Protein AF-A0A849PRQ4-F1 (afdb_monomer_lite)

Radius of gyration: 17.8 Å; chains: 1; bounding box: 42×25×49 Å

Structure (mmCIF, N/CA/C/O backbone):
data_AF-A0A849PRQ4-F1
#
_entry.id   AF-A0A849PRQ4-F1
#
loop_
_atom_site.group_PDB
_atom_site.id
_atom_site.type_symbol
_atom_site.label_atom_id
_atom_site.label_alt_id
_atom_site.label_comp_id
_atom_site.label_asym_id
_atom_site.label_entity_id
_atom_site.label_seq_id
_atom_site.pdbx_PDB_ins_code
_atom_site.Cartn_x
_atom_site.Cartn_y
_atom_site.Cartn_z
_atom_site.occupancy
_atom_site.B_iso_or_equiv
_atom_site.auth_seq_id
_atom_site.auth_comp_id
_atom_site.auth_asym_id
_atom_site.auth_atom_id
_atom_site.pdbx_PDB_model_num
ATOM 1 N N . MET A 1 1 ? -17.152 7.513 13.542 1.00 61.78 1 MET A N 1
ATOM 2 C CA . MET A 1 1 ? -16.104 6.476 13.683 1.00 61.78 1 MET A CA 1
ATOM 3 C C . MET A 1 1 ? -15.817 5.736 12.371 1.00 61.78 1 MET A C 1
ATOM 5 O O . MET A 1 1 ? -14.650 5.605 12.016 1.00 61.78 1 MET A O 1
ATOM 9 N N . ALA A 1 2 ? -16.830 5.248 11.639 1.00 68.81 2 ALA A N 1
ATOM 10 C CA . ALA A 1 2 ? -16.634 4.504 10.383 1.00 68.81 2 ALA A CA 1
ATOM 11 C C . ALA A 1 2 ? -16.101 5.375 9.225 1.00 68.81 2 ALA A C 1
ATOM 13 O O . ALA A 1 2 ? -15.350 4.898 8.379 1.00 68.81 2 ALA A O 1
ATOM 14 N N . GLU A 1 3 ? -16.439 6.663 9.219 1.00 79.00 3 GLU A N 1
ATOM 15 C CA . GLU A 1 3 ? -15.986 7.652 8.242 1.00 79.00 3 GLU A CA 1
ATOM 16 C C . GLU A 1 3 ? -14.463 7.866 8.279 1.00 79.00 3 GLU A C 1
ATOM 18 O O . GLU A 1 3 ? -13.840 7.964 7.226 1.00 79.00 3 GLU A O 1
ATOM 23 N N . TYR A 1 4 ? -13.833 7.825 9.459 1.00 82.19 4 TYR A N 1
ATOM 24 C CA . TYR A 1 4 ? -12.372 7.921 9.584 1.00 82.19 4 TYR A CA 1
ATOM 25 C C . TYR A 1 4 ? -11.665 6.707 8.979 1.00 82.19 4 TYR A C 1
ATOM 27 O O . TYR A 1 4 ? -10.682 6.853 8.255 1.00 82.19 4 TYR A O 1
ATOM 35 N N . VAL A 1 5 ? -12.194 5.505 9.231 1.00 82.06 5 VAL A N 1
ATOM 36 C CA . VAL A 1 5 ? -11.677 4.266 8.635 1.00 82.06 5 VAL A CA 1
ATOM 37 C C . VAL A 1 5 ? -11.808 4.322 7.113 1.00 82.06 5 VAL A C 1
ATOM 39 O O . VAL A 1 5 ? -10.853 4.005 6.409 1.00 82.06 5 VAL A O 1
ATOM 42 N N . MET A 1 6 ? -12.947 4.798 6.600 1.00 84.81 6 MET A N 1
ATOM 43 C CA . MET A 1 6 ? -13.166 4.966 5.160 1.00 84.81 6 MET A CA 1
ATOM 44 C C . MET A 1 6 ? -12.169 5.934 4.519 1.00 84.81 6 MET A C 1
ATOM 46 O O . MET A 1 6 ? -11.627 5.615 3.463 1.00 84.81 6 MET A O 1
ATOM 50 N N . ILE A 1 7 ? -11.873 7.073 5.153 1.00 89.56 7 ILE A N 1
ATOM 51 C CA . ILE A 1 7 ? -10.876 8.024 4.635 1.00 89.56 7 ILE A CA 1
ATOM 52 C C . ILE A 1 7 ? -9.488 7.374 4.574 1.00 89.56 7 ILE A C 1
ATOM 54 O O . ILE A 1 7 ? -8.767 7.566 3.599 1.00 89.56 7 ILE A O 1
ATOM 58 N N . ILE A 1 8 ? -9.113 6.560 5.564 1.00 87.69 8 ILE A N 1
ATOM 59 C CA . ILE A 1 8 ? -7.815 5.868 5.563 1.00 87.69 8 ILE A CA 1
ATOM 60 C C . ILE A 1 8 ? -7.740 4.822 4.443 1.00 87.69 8 ILE A C 1
ATOM 62 O O . ILE A 1 8 ? -6.726 4.744 3.748 1.00 87.69 8 ILE A O 1
ATOM 66 N N . TYR A 1 9 ? -8.816 4.063 4.220 1.00 87.19 9 TYR A N 1
ATOM 67 C CA . TYR A 1 9 ? -8.908 3.154 3.075 1.00 87.19 9 TYR A CA 1
ATOM 68 C C . TYR A 1 9 ? -8.821 3.899 1.746 1.00 87.19 9 TYR A C 1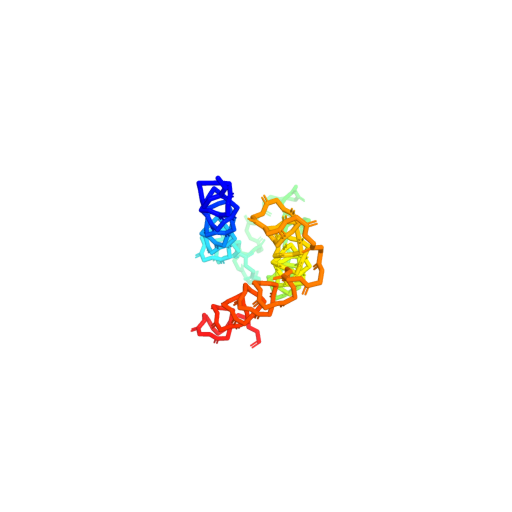
ATOM 70 O O . TYR A 1 9 ? -8.066 3.483 0.869 1.00 87.19 9 TYR A O 1
ATOM 78 N N . LEU A 1 10 ? -9.528 5.020 1.611 1.00 91.19 10 LEU A N 1
ATOM 79 C CA . LEU A 1 10 ? -9.475 5.846 0.411 1.00 91.19 10 LEU A CA 1
ATOM 80 C C . LEU A 1 10 ? -8.054 6.361 0.149 1.00 91.19 10 LEU A C 1
ATOM 82 O O . LEU A 1 10 ? -7.553 6.208 -0.960 1.00 91.19 10 LEU A O 1
ATOM 86 N N . SER A 1 11 ? -7.376 6.900 1.165 1.00 89.94 11 SER A N 1
ATOM 87 C CA . SER A 1 11 ? -5.989 7.370 1.052 1.00 89.94 11 SER A CA 1
ATOM 88 C C . SER A 1 11 ? -5.028 6.256 0.636 1.00 89.94 11 SER A C 1
ATOM 90 O O . SER A 1 11 ? -4.142 6.482 -0.186 1.00 89.94 11 SER A O 1
ATOM 92 N N . PHE A 1 12 ? -5.215 5.042 1.160 1.00 90.25 12 PHE A N 1
ATOM 93 C CA . PHE A 1 12 ? -4.427 3.880 0.754 1.00 90.25 12 PHE A CA 1
ATOM 94 C C . PHE A 1 12 ? -4.668 3.503 -0.714 1.00 90.25 12 PHE A C 1
ATOM 96 O O . PHE A 1 12 ? -3.708 3.286 -1.448 1.00 90.25 12 PHE A O 1
ATOM 103 N N . PHE A 1 13 ? -5.924 3.488 -1.170 1.00 91.00 13 PHE A N 1
ATOM 104 C CA . PHE A 1 13 ? -6.245 3.219 -2.575 1.00 91.00 13 PHE A CA 1
ATOM 105 C C . PHE A 1 13 ? -5.702 4.290 -3.520 1.00 91.00 13 PHE A C 1
ATOM 107 O O . PHE A 1 13 ? -5.152 3.952 -4.565 1.00 91.00 13 PHE A O 1
ATOM 114 N N . VAL A 1 14 ? -5.811 5.568 -3.152 1.00 93.62 14 VAL A N 1
ATOM 115 C CA . VAL A 1 14 ? -5.241 6.672 -3.935 1.00 93.62 14 VAL A CA 1
ATOM 116 C C . VAL A 1 14 ? -3.723 6.537 -4.021 1.00 93.62 14 VAL A C 1
ATOM 118 O O . VAL A 1 14 ? -3.158 6.708 -5.097 1.00 93.62 14 VAL A O 1
ATOM 121 N N . PHE A 1 15 ? -3.057 6.168 -2.926 1.00 91.25 15 PHE A N 1
ATOM 122 C CA . PHE A 1 15 ? -1.623 5.901 -2.955 1.00 91.25 15 PHE A CA 1
ATOM 123 C C . PHE A 1 15 ? -1.267 4.740 -3.892 1.00 91.25 15 PHE A C 1
ATOM 125 O O . PHE A 1 15 ? -0.402 4.899 -4.749 1.00 91.25 15 PHE A O 1
ATOM 132 N N . LEU A 1 16 ? -1.970 3.609 -3.783 1.00 89.19 16 LEU A N 1
ATOM 133 C CA . LEU A 1 16 ? -1.788 2.453 -4.667 1.00 89.19 16 LEU A CA 1
ATOM 134 C C . LEU A 1 16 ? -1.982 2.826 -6.142 1.00 89.19 16 LEU A C 1
ATOM 136 O O . LEU A 1 16 ? -1.207 2.405 -6.997 1.00 89.19 16 LEU A O 1
ATOM 140 N N . PHE A 1 17 ? -2.984 3.655 -6.431 1.00 89.25 17 PHE A N 1
ATOM 141 C CA . PHE A 1 17 ? -3.249 4.161 -7.772 1.00 89.25 17 PHE A CA 1
ATOM 142 C C . PHE A 1 17 ? -2.111 5.047 -8.296 1.00 89.25 17 PHE A C 1
ATOM 144 O O . PHE A 1 17 ? -1.679 4.878 -9.433 1.00 89.25 17 PHE A O 1
ATOM 151 N N . ILE A 1 18 ? -1.582 5.959 -7.476 1.00 91.19 18 ILE A N 1
ATOM 152 C CA . ILE A 1 18 ? -0.446 6.806 -7.870 1.00 91.19 18 ILE A CA 1
ATOM 153 C C . ILE A 1 18 ? 0.795 5.946 -8.129 1.00 91.19 18 ILE A C 1
ATOM 155 O O . ILE A 1 18 ? 1.451 6.125 -9.152 1.00 91.19 18 ILE A O 1
ATOM 159 N N . VAL A 1 19 ? 1.092 4.986 -7.247 1.00 88.31 19 VAL A N 1
ATOM 160 C CA . VAL A 1 19 ? 2.204 4.039 -7.427 1.00 88.31 19 VAL A CA 1
ATOM 161 C C . VAL A 1 19 ? 2.042 3.243 -8.722 1.00 88.31 19 VAL A C 1
ATOM 163 O O . VAL A 1 19 ? 3.004 3.108 -9.473 1.00 88.31 19 VAL A O 1
ATOM 166 N N . TYR A 1 20 ? 0.827 2.781 -9.025 1.00 84.88 20 TYR A N 1
ATOM 167 C CA . TYR A 1 20 ? 0.517 2.105 -10.282 1.00 84.88 20 TYR A CA 1
ATOM 168 C C . TYR A 1 20 ? 0.808 2.990 -11.500 1.00 84.88 20 TYR A C 1
ATOM 170 O O . TYR A 1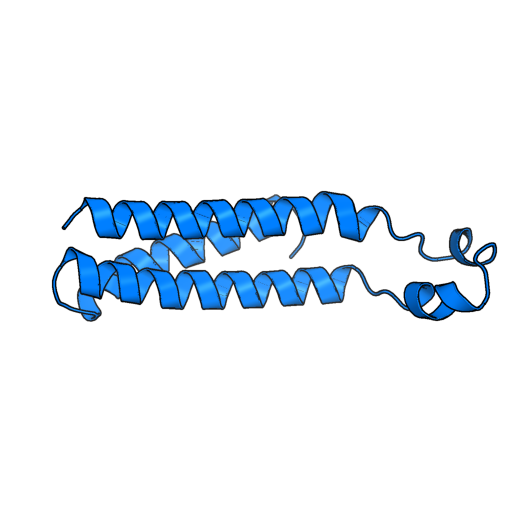 20 ? 1.496 2.553 -12.418 1.00 84.88 20 TYR A O 1
ATOM 178 N N . VAL A 1 21 ? 0.340 4.243 -11.506 1.00 86.06 21 VAL A N 1
ATOM 179 C CA . VAL A 1 21 ? 0.588 5.175 -12.620 1.00 86.06 21 VAL A CA 1
ATOM 180 C C . VAL A 1 21 ? 2.083 5.472 -12.772 1.00 86.06 21 VAL A C 1
ATOM 182 O O . VAL A 1 21 ? 2.588 5.515 -13.893 1.00 86.06 21 VAL A O 1
ATOM 185 N N . LEU A 1 22 ? 2.812 5.631 -11.664 1.00 85.50 22 LEU A N 1
ATOM 186 C CA . LEU A 1 22 ? 4.264 5.810 -11.694 1.00 85.50 22 LEU A CA 1
ATOM 187 C C . LEU A 1 22 ? 4.964 4.579 -12.287 1.00 85.50 22 LEU A C 1
ATOM 189 O O . LEU A 1 22 ? 5.762 4.721 -13.211 1.00 85.50 22 LEU A O 1
ATOM 193 N N . ALA A 1 23 ? 4.628 3.374 -11.826 1.00 79.69 23 ALA A N 1
ATOM 194 C CA . ALA A 1 23 ? 5.246 2.142 -12.309 1.00 79.69 23 ALA A CA 1
ATOM 195 C C . ALA A 1 23 ? 4.906 1.838 -13.780 1.00 79.69 23 ALA A C 1
ATOM 197 O O . ALA A 1 23 ? 5.782 1.459 -14.552 1.00 79.69 23 ALA A O 1
ATOM 198 N N . ALA A 1 24 ? 3.654 2.035 -14.194 1.00 78.19 24 ALA A N 1
ATOM 199 C CA . ALA A 1 24 ? 3.189 1.682 -15.534 1.00 78.19 24 ALA A CA 1
ATOM 200 C C . ALA A 1 24 ? 3.475 2.745 -16.605 1.00 78.19 24 ALA A C 1
ATOM 202 O O . ALA A 1 24 ? 3.400 2.426 -17.788 1.00 78.19 24 ALA A O 1
ATOM 203 N N . HIS A 1 25 ? 3.737 4.000 -16.220 1.00 79.44 25 HIS A N 1
ATOM 204 C CA . HIS A 1 25 ? 3.907 5.092 -17.181 1.00 79.44 25 HIS A CA 1
ATOM 205 C C . HIS A 1 25 ? 5.269 5.775 -17.098 1.00 79.44 25 HIS A C 1
ATOM 207 O O . HIS A 1 25 ? 5.861 6.068 -18.131 1.00 79.44 25 HIS A O 1
ATOM 213 N N . PHE A 1 26 ? 5.794 6.019 -15.895 1.00 74.38 26 PHE A N 1
ATOM 214 C CA . PHE A 1 26 ? 7.073 6.718 -15.757 1.00 74.38 26 PHE A CA 1
ATOM 215 C C . PHE A 1 26 ? 8.262 5.781 -15.958 1.00 74.38 26 PHE A C 1
ATOM 217 O O . PHE A 1 26 ? 9.225 6.166 -16.611 1.00 74.38 26 PHE A O 1
ATOM 224 N N . ILE A 1 27 ? 8.193 4.555 -15.435 1.00 69.56 27 ILE A N 1
ATOM 225 C CA . ILE A 1 27 ? 9.317 3.607 -15.477 1.00 69.56 27 ILE A CA 1
ATOM 226 C C . ILE A 1 27 ? 9.522 3.025 -16.881 1.00 69.56 27 ILE A C 1
ATOM 228 O O . ILE A 1 27 ? 10.645 2.933 -17.363 1.00 69.56 27 ILE A O 1
ATOM 232 N N . THR A 1 28 ? 8.438 2.696 -17.578 1.00 67.75 28 THR A N 1
ATOM 233 C CA . THR A 1 28 ? 8.456 2.126 -18.937 1.00 67.75 28 THR A CA 1
ATOM 234 C C . THR A 1 28 ? 8.795 3.139 -20.029 1.00 67.75 28 THR A C 1
ATOM 236 O O . THR A 1 28 ? 9.132 2.737 -21.139 1.00 67.75 28 THR A O 1
ATOM 239 N N . MET A 1 29 ? 8.701 4.443 -19.745 1.00 65.12 29 MET A N 1
ATOM 240 C CA . MET A 1 29 ? 9.060 5.499 -20.698 1.00 65.12 29 MET A CA 1
ATOM 241 C C . MET A 1 29 ? 10.538 5.892 -20.657 1.00 65.12 29 MET A C 1
ATOM 243 O O . MET A 1 29 ? 10.964 6.676 -21.505 1.00 65.12 29 MET A O 1
ATOM 247 N N . VAL A 1 30 ? 11.328 5.370 -19.712 1.00 65.38 30 VAL A N 1
ATOM 248 C CA . VAL A 1 30 ? 12.774 5.611 -19.704 1.00 65.38 30 VAL A CA 1
ATOM 249 C C . VAL A 1 30 ? 13.427 4.725 -20.773 1.00 65.38 30 VAL A C 1
ATOM 251 O O . VAL A 1 30 ? 13.339 3.501 -20.674 1.00 65.38 30 VAL A O 1
ATOM 254 N N . PRO A 1 31 ? 14.070 5.297 -21.807 1.00 59.44 31 PRO A N 1
ATOM 255 C CA . PRO A 1 31 ? 14.801 4.508 -22.790 1.00 59.44 31 PRO A CA 1
ATOM 256 C C . PRO A 1 31 ? 16.033 3.871 -22.130 1.00 59.44 31 PRO A C 1
ATOM 258 O O . PRO A 1 31 ? 16.869 4.570 -21.559 1.00 59.44 31 PRO A O 1
ATOM 261 N N . VAL A 1 32 ? 16.150 2.545 -22.222 1.00 61.28 32 VAL A N 1
ATOM 262 C CA . VAL A 1 32 ? 17.280 1.751 -21.706 1.00 61.28 32 VAL A CA 1
ATOM 263 C C . VAL A 1 32 ? 17.977 1.056 -22.887 1.00 61.28 32 VAL A C 1
ATOM 265 O O . VAL A 1 32 ? 17.313 0.658 -23.844 1.00 61.28 32 VAL A O 1
ATOM 268 N N . GLY A 1 33 ? 19.305 0.902 -22.843 1.00 60.97 33 GLY A N 1
ATOM 269 C CA . GLY A 1 33 ? 20.085 0.207 -23.886 1.00 60.97 33 GLY A CA 1
ATOM 270 C C . GLY A 1 33 ? 20.426 1.082 -25.101 1.00 60.97 33 GLY A C 1
ATOM 271 O O . GLY A 1 33 ? 20.678 2.273 -24.937 1.00 60.97 33 GLY A O 1
ATOM 272 N N . ASP A 1 34 ? 20.421 0.519 -26.317 1.00 54.53 34 ASP A N 1
ATOM 273 C CA . ASP A 1 34 ? 20.791 1.207 -27.577 1.00 54.53 34 ASP A CA 1
ATOM 274 C C . ASP A 1 34 ? 20.006 2.512 -27.836 1.00 54.53 34 ASP A C 1
ATOM 276 O O . ASP A 1 34 ? 20.494 3.444 -28.476 1.00 54.53 34 ASP A O 1
ATOM 280 N N . ALA A 1 35 ? 18.788 2.634 -27.295 1.00 56.62 35 ALA A N 1
ATOM 281 C CA . ALA A 1 35 ? 17.982 3.854 -27.387 1.00 56.62 35 ALA A CA 1
ATOM 282 C C . ALA A 1 35 ? 18.556 5.036 -26.573 1.00 56.62 35 ALA A C 1
ATOM 284 O O . ALA A 1 35 ? 18.234 6.190 -26.861 1.00 56.62 35 ALA A O 1
ATOM 285 N N . ALA A 1 36 ? 19.415 4.765 -25.584 1.00 57.00 36 ALA A N 1
ATOM 286 C CA . ALA A 1 36 ? 20.094 5.772 -24.772 1.00 57.00 36 ALA A CA 1
ATOM 287 C C . ALA A 1 36 ? 21.413 6.269 -25.397 1.00 57.00 36 ALA A C 1
ATOM 289 O O . ALA A 1 36 ? 21.927 7.300 -24.970 1.00 57.00 36 ALA A O 1
ATOM 290 N N . GLU A 1 37 ? 21.946 5.610 -26.435 1.00 56.38 37 GLU A N 1
ATOM 291 C CA . GLU A 1 37 ? 23.169 6.067 -27.122 1.00 56.38 37 GLU A CA 1
ATOM 292 C C . GLU A 1 37 ? 22.972 7.389 -27.889 1.00 56.38 37 GLU A C 1
ATOM 294 O O . GLU A 1 37 ? 23.935 8.094 -28.177 1.00 56.38 37 GLU A O 1
ATOM 299 N N . ASN A 1 38 ? 21.720 7.767 -28.174 1.00 59.53 38 ASN A N 1
ATOM 300 C CA . ASN A 1 38 ? 21.364 9.037 -28.819 1.00 59.53 38 ASN A CA 1
ATOM 301 C C . ASN A 1 38 ? 20.994 10.151 -27.817 1.00 59.53 38 ASN A C 1
ATOM 303 O O . ASN A 1 38 ? 20.522 11.219 -28.215 1.00 59.53 38 ASN A O 1
ATOM 307 N N . LEU A 1 39 ? 21.158 9.908 -26.515 1.00 63.09 39 LEU A N 1
ATOM 308 C CA . LEU A 1 39 ? 20.782 10.841 -25.459 1.00 63.09 39 LEU A CA 1
ATOM 309 C C . LEU A 1 39 ? 21.943 11.802 -25.154 1.00 63.09 39 LEU A C 1
ATOM 311 O O . LEU A 1 39 ? 23.096 11.395 -25.051 1.00 63.09 39 LEU A O 1
ATOM 315 N N . SER A 1 40 ? 21.637 13.095 -25.011 1.00 63.25 40 SER A N 1
ATOM 316 C CA . SER A 1 40 ? 22.603 14.132 -24.608 1.00 63.25 40 SER A CA 1
ATOM 317 C C . SER A 1 40 ? 23.355 13.720 -23.331 1.00 63.25 40 SER A C 1
ATOM 319 O O . SER A 1 40 ? 22.735 13.160 -22.433 1.00 63.25 40 SER A O 1
ATOM 321 N N . GLU A 1 41 ? 24.649 14.052 -23.206 1.00 62.03 41 GLU A N 1
ATOM 322 C CA . GLU A 1 41 ? 25.518 13.726 -22.049 1.00 62.03 41 GLU A CA 1
ATOM 323 C C . GLU A 1 41 ? 24.901 14.028 -20.664 1.00 62.03 41 GLU A C 1
ATOM 325 O O . GLU A 1 41 ? 25.252 13.387 -19.675 1.00 62.03 41 GLU A O 1
ATOM 330 N N . GLY A 1 42 ? 23.943 14.962 -20.567 1.00 61.31 42 GLY A N 1
ATOM 331 C CA . GLY A 1 42 ? 23.207 15.246 -19.326 1.00 61.31 42 GLY A CA 1
ATOM 332 C C . GLY A 1 42 ? 22.159 14.191 -18.931 1.00 61.31 42 GLY A C 1
ATOM 333 O O . GLY A 1 42 ? 21.785 14.098 -17.765 1.00 61.31 42 GLY A O 1
ATOM 334 N N . MET A 1 43 ? 21.693 13.379 -19.879 1.00 61.09 43 MET A N 1
ATOM 335 C CA . MET A 1 43 ? 20.705 12.314 -19.681 1.00 61.09 43 MET A CA 1
ATOM 336 C C . MET A 1 43 ? 21.348 10.927 -19.530 1.00 61.09 43 MET A C 1
ATOM 338 O O . MET A 1 43 ? 20.653 9.978 -19.181 1.00 61.09 43 MET A O 1
ATOM 342 N N . THR A 1 44 ? 22.669 10.795 -19.687 1.00 58.34 44 THR A N 1
ATOM 343 C CA . THR A 1 44 ? 23.409 9.541 -19.447 1.00 58.34 44 THR A CA 1
ATOM 344 C C . THR A 1 44 ? 23.304 9.068 -17.989 1.00 58.34 44 THR A C 1
ATOM 346 O O . THR A 1 44 ? 23.298 7.870 -17.723 1.00 58.34 44 THR A O 1
ATOM 349 N N . MET A 1 45 ? 23.110 9.985 -17.031 1.00 58.72 45 MET A N 1
ATOM 350 C CA . MET A 1 45 ? 22.793 9.632 -15.634 1.00 58.72 45 MET A CA 1
ATOM 351 C C . MET A 1 45 ? 21.425 8.941 -15.494 1.00 58.72 45 MET A C 1
ATOM 353 O O . MET A 1 45 ? 21.230 8.134 -14.591 1.00 58.72 45 MET A O 1
ATOM 357 N N . LEU A 1 46 ? 20.490 9.225 -16.406 1.00 58.53 46 LEU A N 1
ATOM 358 C CA . LEU A 1 46 ? 19.200 8.544 -16.510 1.00 58.53 46 LEU A CA 1
ATOM 359 C C . LEU A 1 46 ? 19.318 7.205 -17.263 1.00 58.53 46 LEU A C 1
ATOM 361 O O . LEU A 1 46 ? 18.400 6.402 -17.205 1.00 58.53 46 LEU A O 1
ATOM 365 N N . ALA A 1 47 ? 20.435 6.934 -17.947 1.00 56.59 47 ALA A N 1
ATOM 366 C CA . ALA A 1 47 ? 20.669 5.672 -18.655 1.00 56.59 47 ALA A CA 1
ATOM 367 C C . ALA A 1 47 ? 21.150 4.539 -17.726 1.00 56.59 47 ALA A C 1
ATOM 369 O O . ALA A 1 47 ? 21.006 3.368 -18.062 1.00 56.59 47 ALA A O 1
ATOM 370 N N . GLN A 1 48 ? 21.657 4.860 -16.526 1.00 59.69 48 GLN A N 1
ATOM 371 C CA . GLN A 1 48 ? 21.915 3.876 -15.456 1.00 59.69 48 GLN A CA 1
ATOM 372 C C . GLN A 1 48 ? 20.647 3.513 -14.659 1.00 59.69 48 GLN A C 1
ATOM 374 O O . GLN A 1 48 ? 20.723 2.961 -13.559 1.00 59.69 48 GLN A O 1
ATOM 379 N N . TYR A 1 49 ? 19.481 3.872 -15.188 1.00 66.38 49 TYR A N 1
ATOM 380 C CA . TYR A 1 49 ? 18.193 3.646 -14.565 1.00 66.38 49 TYR A CA 1
ATOM 381 C C . TYR A 1 49 ? 17.829 2.162 -14.569 1.00 66.38 49 TYR A C 1
ATOM 383 O O . TYR A 1 49 ? 17.610 1.554 -15.614 1.00 66.38 49 TYR A O 1
ATOM 391 N N . ASP A 1 50 ? 17.751 1.594 -13.370 1.00 72.62 50 ASP A N 1
ATOM 392 C CA . ASP A 1 50 ? 17.264 0.242 -13.135 1.00 72.62 50 ASP A CA 1
ATOM 393 C C . ASP A 1 50 ? 15.791 0.323 -12.713 1.00 72.62 50 ASP A C 1
ATOM 395 O O . ASP A 1 50 ? 15.454 0.642 -11.564 1.00 72.62 50 ASP A O 1
ATOM 399 N N . ALA A 1 51 ? 14.922 0.098 -13.698 1.00 72.62 51 ALA A N 1
ATOM 400 C CA . ALA A 1 51 ? 13.475 0.073 -13.546 1.00 72.62 51 ALA A CA 1
ATOM 401 C C . ALA A 1 51 ? 13.038 -0.881 -12.423 1.00 72.62 51 ALA A C 1
ATOM 403 O O . ALA A 1 51 ? 12.244 -0.497 -11.559 1.00 72.62 51 ALA A O 1
ATOM 404 N N . ASP A 1 52 ? 13.615 -2.083 -12.380 1.00 76.31 52 ASP A N 1
ATOM 405 C CA . ASP A 1 52 ? 13.226 -3.146 -11.450 1.00 76.31 52 ASP A CA 1
ATOM 406 C C . ASP A 1 52 ? 13.537 -2.762 -10.001 1.00 76.31 52 ASP A C 1
ATOM 408 O O . ASP A 1 52 ? 12.736 -2.984 -9.087 1.00 76.31 52 ASP A O 1
ATOM 412 N N . ARG A 1 53 ? 14.663 -2.079 -9.771 1.00 78.19 53 ARG A N 1
ATOM 413 C CA . ARG A 1 53 ? 15.004 -1.544 -8.444 1.00 78.19 53 ARG A CA 1
ATOM 414 C C . ARG A 1 53 ? 14.021 -0.489 -7.951 1.00 78.19 53 ARG A C 1
ATOM 416 O O . ARG A 1 53 ? 13.685 -0.480 -6.763 1.00 78.19 53 ARG A O 1
ATOM 423 N N . TYR A 1 54 ? 13.559 0.397 -8.829 1.00 79.69 54 TYR A N 1
ATOM 424 C CA . TYR A 1 54 ? 12.565 1.410 -8.463 1.00 79.69 54 TYR A CA 1
ATOM 425 C C . TYR A 1 54 ? 11.206 0.785 -8.151 1.00 79.69 54 TYR A C 1
ATOM 427 O O . TYR A 1 54 ? 10.551 1.182 -7.182 1.00 79.69 54 TYR A O 1
ATOM 435 N N . ILE A 1 55 ? 10.816 -0.221 -8.930 1.00 81.62 55 ILE A N 1
ATOM 436 C CA . ILE A 1 55 ? 9.595 -0.991 -8.713 1.00 81.62 55 ILE A CA 1
ATOM 437 C C . ILE A 1 55 ? 9.649 -1.715 -7.359 1.00 81.62 55 ILE A C 1
ATOM 439 O O . ILE A 1 55 ? 8.714 -1.601 -6.561 1.00 81.62 55 ILE A O 1
ATOM 443 N N . LEU A 1 56 ? 10.767 -2.373 -7.038 1.00 84.62 56 LEU A N 1
ATOM 444 C CA . LEU A 1 56 ? 10.973 -3.013 -5.735 1.00 84.62 56 LEU A CA 1
ATOM 445 C C . LEU A 1 56 ? 10.911 -2.013 -4.577 1.00 84.62 56 LEU A C 1
ATOM 447 O O . LEU A 1 56 ? 10.365 -2.320 -3.516 1.00 84.62 56 LEU A O 1
ATOM 451 N N . LEU A 1 57 ? 11.451 -0.808 -4.749 1.00 87.19 57 LEU A N 1
ATOM 452 C CA . LEU A 1 57 ? 11.411 0.216 -3.707 1.00 87.19 57 LEU A CA 1
ATOM 453 C C . LEU A 1 57 ? 9.979 0.722 -3.470 1.00 87.19 57 LEU A C 1
ATOM 455 O O . LEU A 1 57 ? 9.545 0.841 -2.321 1.00 87.19 57 LEU A O 1
ATOM 459 N N . MET A 1 58 ? 9.221 0.932 -4.549 1.00 86.94 58 MET A N 1
ATOM 460 C CA . MET A 1 58 ? 7.790 1.249 -4.506 1.00 86.94 58 MET A CA 1
ATOM 461 C C . MET A 1 58 ? 6.981 0.133 -3.829 1.00 86.94 58 MET A C 1
ATOM 463 O O . MET A 1 58 ? 6.095 0.421 -3.022 1.00 86.94 58 MET A O 1
ATOM 467 N N . PHE A 1 59 ? 7.318 -1.135 -4.077 1.00 86.94 59 PHE A N 1
ATOM 468 C CA . PHE A 1 59 ? 6.693 -2.279 -3.411 1.00 86.94 59 PHE A CA 1
ATOM 469 C C . PHE A 1 59 ? 6.880 -2.231 -1.889 1.00 86.94 59 PHE A C 1
ATOM 471 O O . PHE A 1 59 ? 5.898 -2.240 -1.142 1.00 86.94 59 PHE A O 1
ATOM 478 N N . HIS A 1 60 ? 8.122 -2.089 -1.413 1.00 89.19 60 HIS A N 1
ATOM 479 C CA . HIS A 1 60 ? 8.409 -2.003 0.024 1.00 89.19 60 HIS A CA 1
ATOM 480 C C . HIS A 1 60 ? 7.725 -0.794 0.673 1.00 89.19 60 HIS A C 1
ATOM 482 O O . HIS A 1 60 ? 7.146 -0.920 1.755 1.00 89.19 60 HIS A O 1
ATOM 488 N N . ALA A 1 61 ? 7.733 0.360 -0.001 1.00 91.00 61 ALA A N 1
ATOM 489 C CA . ALA A 1 61 ? 7.046 1.558 0.472 1.00 91.00 61 ALA A CA 1
ATOM 490 C C . ALA A 1 61 ? 5.534 1.319 0.630 1.00 91.00 61 ALA A C 1
ATOM 492 O O . ALA A 1 61 ? 4.957 1.671 1.660 1.00 91.00 61 ALA A O 1
ATOM 493 N N . THR A 1 62 ? 4.908 0.650 -0.343 1.00 90.56 62 THR A N 1
ATOM 494 C CA . THR A 1 62 ? 3.469 0.344 -0.323 1.00 90.56 62 THR A CA 1
ATOM 495 C C . THR A 1 62 ? 3.103 -0.633 0.791 1.00 90.56 62 THR A C 1
ATOM 497 O O . THR A 1 62 ? 2.086 -0.441 1.462 1.00 90.56 62 THR A O 1
ATOM 500 N N . LEU A 1 63 ? 3.945 -1.639 1.051 1.00 89.69 63 LEU A N 1
ATOM 501 C CA . LEU A 1 63 ? 3.751 -2.566 2.168 1.00 89.69 63 LEU A CA 1
ATOM 502 C C . LEU A 1 63 ? 3.834 -1.855 3.522 1.00 89.69 63 LEU A C 1
ATOM 504 O O . LEU A 1 63 ? 2.943 -2.020 4.357 1.00 89.69 63 LEU A O 1
ATOM 508 N N . ILE A 1 64 ? 4.874 -1.041 3.733 1.00 92.25 64 ILE A N 1
ATOM 509 C CA . ILE A 1 64 ? 5.070 -0.303 4.990 1.00 92.25 64 ILE A CA 1
ATOM 510 C C . ILE A 1 64 ? 3.919 0.678 5.215 1.00 92.25 64 ILE A C 1
ATOM 512 O O . ILE A 1 64 ? 3.379 0.768 6.321 1.00 92.25 64 ILE A O 1
ATOM 516 N N . GLN A 1 65 ? 3.500 1.383 4.165 1.00 91.31 65 GLN A N 1
ATOM 517 C CA . GLN A 1 65 ? 2.381 2.307 4.247 1.00 91.31 65 GLN A CA 1
ATOM 518 C C . GLN A 1 65 ? 1.071 1.590 4.581 1.00 91.31 65 GLN A C 1
ATOM 520 O O . GLN A 1 65 ? 0.384 2.005 5.512 1.00 91.31 65 GLN A O 1
ATOM 525 N N . GLY A 1 66 ? 0.725 0.518 3.860 1.00 88.69 66 GLY A N 1
ATOM 526 C CA . GLY A 1 66 ? -0.484 -0.262 4.134 1.00 88.69 66 GLY A CA 1
ATOM 527 C C . GLY A 1 66 ? -0.492 -0.822 5.556 1.00 88.69 66 GLY A C 1
ATOM 528 O O . GLY A 1 66 ? -1.516 -0.774 6.243 1.00 88.69 66 GLY A O 1
ATOM 529 N N . PHE A 1 67 ? 0.674 -1.261 6.038 1.00 89.88 67 PHE A N 1
ATOM 530 C CA . PHE A 1 67 ? 0.829 -1.759 7.396 1.00 89.88 67 PHE A CA 1
ATOM 531 C C . PHE A 1 67 ? 0.537 -0.674 8.445 1.00 89.88 67 PHE A C 1
ATOM 533 O O . PHE A 1 67 ? -0.341 -0.858 9.298 1.00 89.88 67 PHE A O 1
ATOM 540 N N . CYS A 1 68 ? 1.227 0.468 8.358 1.00 88.44 68 CYS A N 1
ATOM 541 C CA . CYS A 1 68 ? 1.078 1.582 9.296 1.00 88.44 68 CYS A CA 1
ATOM 542 C C . CYS A 1 68 ? -0.316 2.221 9.225 1.00 88.44 68 CYS A C 1
ATOM 544 O O . CYS A 1 68 ? -0.952 2.422 10.262 1.00 88.44 68 CYS A O 1
ATOM 546 N N . SER A 1 69 ? -0.833 2.492 8.023 1.00 87.06 69 SER A N 1
ATOM 547 C CA . SER A 1 69 ? -2.171 3.065 7.842 1.00 87.06 69 SER A CA 1
ATOM 548 C C . SER A 1 69 ? -3.271 2.145 8.375 1.00 87.06 69 SER A C 1
ATOM 550 O O . SER A 1 69 ? -4.222 2.636 8.980 1.00 87.06 69 SER A O 1
ATOM 552 N N . GLY A 1 70 ? -3.134 0.822 8.254 1.00 86.50 70 GLY A N 1
ATOM 553 C CA . GLY A 1 70 ? -4.105 -0.115 8.821 1.00 86.50 70 GLY A CA 1
ATOM 554 C C . GLY A 1 70 ? -4.129 -0.142 10.355 1.00 86.50 70 GLY A C 1
ATOM 555 O O . GLY A 1 70 ? -5.205 -0.235 10.950 1.00 86.50 70 GLY A O 1
ATOM 556 N N . ILE A 1 71 ? -2.974 0.021 11.015 1.00 87.25 71 ILE A N 1
ATOM 557 C CA . ILE A 1 71 ? -2.917 0.171 12.482 1.00 87.25 71 ILE A CA 1
ATOM 558 C C . ILE A 1 71 ? -3.630 1.461 12.908 1.00 87.25 71 ILE A C 1
ATOM 560 O O . ILE A 1 71 ? -4.466 1.436 13.817 1.00 87.25 71 ILE A O 1
ATOM 564 N N . VAL A 1 72 ? -3.357 2.569 12.209 1.00 86.56 72 VAL A N 1
ATOM 565 C CA . VAL A 1 72 ? -4.010 3.867 12.450 1.00 86.56 72 VAL A CA 1
ATOM 566 C C . VAL A 1 72 ? -5.526 3.770 12.240 1.00 86.56 72 VAL A C 1
ATOM 568 O O . VAL A 1 72 ? -6.290 4.288 13.056 1.00 86.56 72 VAL A O 1
ATOM 571 N N . ALA A 1 73 ? -5.982 3.028 11.226 1.00 86.00 73 ALA A N 1
ATOM 572 C CA . ALA A 1 73 ? -7.405 2.795 10.983 1.00 86.00 73 ALA A CA 1
ATOM 573 C C . ALA A 1 73 ? -8.104 2.108 12.164 1.00 86.00 73 ALA A C 1
ATOM 575 O O . ALA A 1 73 ? -9.195 2.517 12.560 1.00 86.00 73 ALA A O 1
ATOM 576 N N . GLY A 1 74 ? -7.473 1.106 12.781 1.00 81.06 74 GLY A N 1
ATOM 577 C CA . GLY A 1 74 ? -8.040 0.452 13.963 1.00 81.06 74 GLY A CA 1
ATOM 578 C C . GLY A 1 74 ? -8.057 1.329 15.209 1.00 81.06 74 GLY A C 1
ATOM 579 O O . GLY A 1 74 ? -9.055 1.329 15.940 1.00 81.06 74 GLY A O 1
ATOM 580 N N . ALA A 1 75 ? -6.993 2.110 15.419 1.00 83.06 75 ALA A N 1
ATOM 581 C CA . ALA A 1 75 ? -6.913 3.054 16.528 1.00 83.06 75 ALA A CA 1
ATOM 582 C C . ALA A 1 75 ? -8.021 4.118 16.440 1.00 83.06 75 ALA A C 1
ATOM 584 O O . ALA A 1 75 ? -8.700 4.374 17.432 1.00 83.06 75 ALA A O 1
ATOM 585 N N . MET A 1 76 ? -8.268 4.670 15.247 1.00 83.38 76 MET A N 1
ATOM 586 C CA . MET A 1 76 ? -9.293 5.700 15.034 1.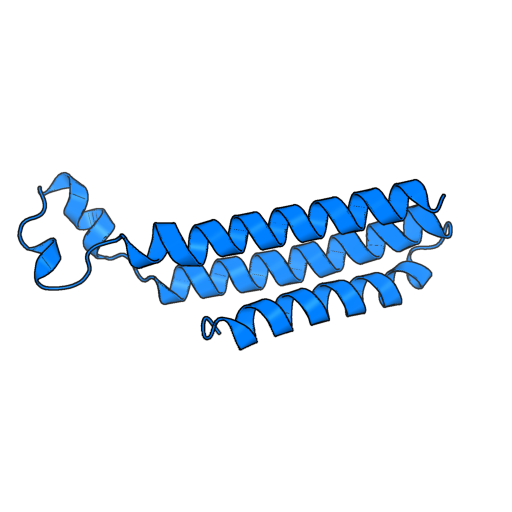00 83.38 76 MET A CA 1
ATOM 587 C C . MET A 1 76 ? -10.723 5.145 14.947 1.00 83.38 76 MET A C 1
ATOM 589 O O . MET A 1 76 ? -11.665 5.820 15.352 1.00 83.38 76 MET A O 1
ATOM 593 N N . GLY A 1 77 ? -10.909 3.930 14.423 1.00 76.50 77 GLY A N 1
ATOM 594 C CA . GLY A 1 77 ? -12.239 3.341 14.239 1.00 76.50 77 GLY A CA 1
ATOM 595 C C . GLY A 1 77 ? -12.806 2.660 15.485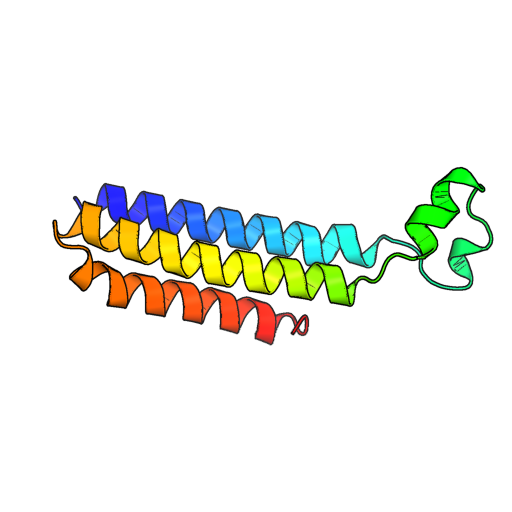 1.00 76.50 77 GLY A C 1
ATOM 596 O O . GLY A 1 77 ? -13.999 2.762 15.759 1.00 76.50 77 GLY A O 1
ATOM 597 N N . SER A 1 78 ? -11.958 1.954 16.235 1.00 71.06 78 SER A N 1
ATOM 598 C CA . SER A 1 78 ? -12.371 1.100 17.363 1.00 71.06 78 SER A CA 1
ATOM 599 C C . SER A 1 78 ? -11.743 1.481 18.706 1.00 71.06 78 SER A C 1
ATOM 601 O O . SER A 1 78 ? -11.968 0.793 19.697 1.00 71.06 78 SER A O 1
ATOM 603 N N . GLY A 1 79 ? -10.948 2.556 18.750 1.00 71.19 79 GLY A N 1
ATOM 604 C CA . GLY A 1 79 ? -10.304 3.050 19.971 1.00 71.19 79 GLY A CA 1
ATOM 605 C C . GLY A 1 79 ? -9.141 2.191 20.479 1.00 71.19 79 GLY A C 1
ATOM 606 O O . GLY A 1 79 ? -8.555 2.514 21.506 1.00 71.19 79 GLY A O 1
ATOM 607 N N . SER A 1 80 ? -8.788 1.107 19.776 1.00 73.69 80 SER A N 1
ATOM 608 C CA . SER A 1 80 ? -7.689 0.210 20.141 1.00 73.69 80 SER A CA 1
ATOM 609 C C . SER A 1 80 ? -6.811 -0.116 18.928 1.00 73.69 80 SER A C 1
ATOM 611 O O . SER A 1 80 ? -7.330 -0.592 17.912 1.00 73.69 80 SER A O 1
ATOM 613 N N . PRO A 1 81 ? -5.479 0.066 19.021 1.00 70.75 81 PRO A N 1
ATOM 614 C CA . PRO A 1 81 ? -4.551 -0.249 17.933 1.00 70.75 81 PRO A CA 1
ATOM 615 C C . PRO A 1 81 ? -4.509 -1.750 17.606 1.00 70.75 81 PRO A C 1
ATOM 617 O O . PRO A 1 81 ? -4.258 -2.119 16.461 1.00 70.75 81 PRO A O 1
ATOM 620 N N . TYR A 1 82 ? -4.845 -2.628 18.560 1.00 73.81 82 TYR A N 1
ATOM 621 C CA . TYR A 1 82 ? -4.910 -4.080 18.337 1.00 73.81 82 TYR A CA 1
ATOM 622 C C . TYR A 1 82 ? -6.007 -4.484 17.347 1.00 73.81 82 TYR A C 1
ATOM 624 O O . TYR A 1 82 ? -5.852 -5.438 16.591 1.00 73.81 82 TYR A O 1
ATOM 632 N N . SER A 1 83 ? -7.096 -3.719 17.287 1.00 75.56 83 SER A N 1
ATOM 633 C CA . SER A 1 83 ? -8.149 -3.912 16.285 1.00 75.56 83 SER A CA 1
ATOM 634 C C . SER A 1 83 ? -7.735 -3.381 14.899 1.00 75.56 83 SER A C 1
ATOM 636 O O . SER A 1 83 ? -8.408 -3.639 13.907 1.00 75.56 83 SER A O 1
ATOM 638 N N . GLY A 1 84 ? -6.596 -2.690 14.781 1.00 78.19 84 GLY A N 1
ATOM 639 C CA . GLY A 1 84 ? -6.019 -2.263 13.500 1.00 78.19 84 GLY A CA 1
ATOM 640 C C . GLY A 1 84 ? -5.261 -3.360 12.769 1.00 78.19 84 GLY A C 1
ATOM 641 O O . GLY A 1 84 ? -5.097 -3.282 11.556 1.00 78.19 84 GLY A O 1
ATOM 642 N N . LEU A 1 85 ? -4.871 -4.429 13.465 1.00 82.62 85 LEU A N 1
ATOM 643 C CA . LEU A 1 85 ? -4.096 -5.522 12.876 1.00 82.62 85 LEU A CA 1
ATOM 644 C C . LEU A 1 85 ? -4.856 -6.228 11.745 1.00 82.62 85 LEU A C 1
ATOM 646 O O . LEU A 1 85 ? -4.275 -6.514 10.703 1.00 82.62 85 LEU A O 1
ATOM 650 N N . LYS A 1 86 ? -6.176 -6.415 11.894 1.00 83.50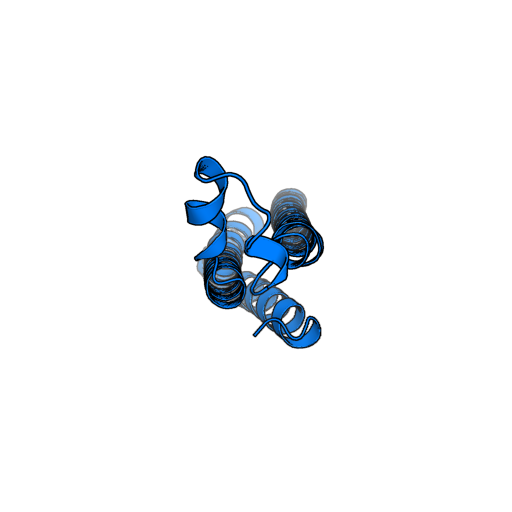 86 LYS A N 1
ATOM 651 C CA . LYS A 1 86 ? -7.039 -6.947 10.821 1.00 83.50 86 LYS A CA 1
ATOM 652 C C . LYS A 1 86 ? -7.063 -6.036 9.589 1.00 83.50 86 LYS A C 1
ATOM 654 O O . LYS A 1 86 ? -7.007 -6.528 8.469 1.00 83.50 86 LYS A O 1
ATOM 659 N N . HIS A 1 87 ? -7.110 -4.718 9.783 1.00 84.44 87 HIS A N 1
ATOM 660 C CA . HIS A 1 87 ? -7.142 -3.751 8.684 1.00 84.44 87 HIS A CA 1
ATOM 661 C C . HIS A 1 87 ? -5.782 -3.652 7.992 1.00 84.44 87 HIS A C 1
ATOM 663 O O . HIS A 1 87 ? -5.711 -3.657 6.767 1.00 84.44 87 HIS A O 1
ATOM 669 N N . SER A 1 88 ? -4.711 -3.653 8.782 1.00 84.06 88 SER A N 1
ATOM 670 C CA . SER A 1 88 ? -3.321 -3.700 8.334 1.00 84.06 88 SER A CA 1
ATOM 671 C C . SER A 1 88 ? -3.048 -4.928 7.467 1.00 84.06 88 SER A C 1
ATOM 673 O O . SER A 1 88 ? -2.557 -4.792 6.350 1.00 84.06 88 SER A O 1
ATOM 675 N N . LEU A 1 89 ? -3.479 -6.114 7.910 1.00 85.94 89 LEU A N 1
ATOM 676 C CA . LEU A 1 89 ? -3.300 -7.351 7.152 1.00 85.94 89 LEU A CA 1
ATOM 677 C C . LEU A 1 89 ? -4.049 -7.325 5.810 1.00 85.94 89 LEU A C 1
ATOM 679 O O . LEU A 1 89 ? -3.500 -7.744 4.795 1.00 85.94 89 LEU A O 1
ATOM 683 N N . VAL A 1 90 ? -5.273 -6.781 5.786 1.00 88.06 90 VAL A N 1
ATOM 684 C CA . VAL A 1 90 ? -6.055 -6.614 4.548 1.00 88.06 90 VAL A CA 1
ATOM 685 C C . VAL A 1 90 ? -5.370 -5.643 3.585 1.00 88.06 90 VAL A C 1
ATOM 687 O O . VAL A 1 90 ? -5.240 -5.951 2.404 1.00 88.06 90 VAL A O 1
ATOM 690 N N . MET A 1 91 ? -4.907 -4.488 4.067 1.00 86.75 91 MET A N 1
ATOM 691 C CA . MET A 1 91 ? -4.228 -3.498 3.223 1.00 86.75 91 MET A CA 1
ATOM 692 C C . MET A 1 91 ? -2.911 -4.034 2.656 1.00 86.75 91 MET A C 1
ATOM 694 O O . MET A 1 91 ? -2.653 -3.898 1.462 1.00 86.75 91 MET A O 1
ATOM 698 N N . VAL A 1 92 ? -2.109 -4.709 3.480 1.00 89.00 92 VAL A N 1
ATOM 699 C CA . VAL A 1 92 ? -0.860 -5.351 3.048 1.00 89.00 92 VAL A CA 1
ATOM 700 C C . VAL A 1 92 ? -1.131 -6.450 2.017 1.00 89.00 92 VAL A C 1
ATOM 702 O O . VAL A 1 92 ? -0.439 -6.514 1.003 1.00 89.00 92 VAL A O 1
ATOM 705 N N . ALA A 1 93 ? -2.169 -7.270 2.215 1.00 88.06 93 ALA A N 1
ATOM 706 C CA . ALA A 1 93 ? -2.560 -8.290 1.244 1.00 88.06 93 ALA A CA 1
ATOM 707 C C . ALA A 1 93 ? -2.970 -7.675 -0.106 1.00 88.06 93 ALA A C 1
ATOM 709 O O . ALA A 1 93 ? -2.559 -8.171 -1.153 1.00 88.06 93 ALA A O 1
ATOM 710 N N . ILE A 1 94 ? -3.721 -6.567 -0.098 1.00 87.25 94 ILE A N 1
ATOM 711 C CA . ILE A 1 94 ? -4.100 -5.847 -1.325 1.00 87.25 94 ILE A CA 1
ATOM 712 C C . ILE A 1 94 ? -2.862 -5.278 -2.032 1.00 87.25 94 ILE A C 1
ATOM 714 O O . ILE A 1 94 ? -2.746 -5.419 -3.251 1.00 87.25 94 ILE A O 1
ATOM 718 N N . ALA A 1 95 ? -1.923 -4.678 -1.290 1.00 84.81 95 ALA A N 1
ATOM 719 C CA . ALA A 1 95 ? -0.662 -4.187 -1.852 1.00 84.81 95 ALA A CA 1
ATOM 720 C C . ALA A 1 95 ? 0.129 -5.320 -2.524 1.00 84.81 95 ALA A C 1
ATOM 722 O O . ALA A 1 95 ? 0.556 -5.181 -3.669 1.00 84.81 95 ALA A O 1
ATOM 723 N N . TYR A 1 96 ? 0.257 -6.462 -1.844 1.00 85.88 96 TYR A N 1
ATOM 724 C CA . TYR A 1 96 ? 0.962 -7.632 -2.361 1.00 85.88 96 TYR A CA 1
ATOM 725 C C . TYR A 1 96 ? 0.316 -8.200 -3.631 1.00 85.88 96 TYR A C 1
ATOM 727 O O . TYR A 1 96 ? 1.006 -8.439 -4.623 1.00 85.88 96 TYR A O 1
ATOM 735 N N . ILE A 1 97 ? -1.012 -8.368 -3.629 1.00 85.75 97 ILE A N 1
ATOM 736 C CA . ILE A 1 97 ? -1.759 -8.860 -4.795 1.00 85.75 97 ILE A CA 1
ATOM 737 C C . ILE A 1 97 ? -1.625 -7.889 -5.966 1.00 85.75 97 ILE A C 1
ATOM 739 O O . ILE A 1 97 ? -1.432 -8.338 -7.090 1.00 85.75 97 ILE A O 1
ATOM 743 N N . THR A 1 98 ? -1.693 -6.578 -5.718 1.00 81.50 98 THR A N 1
ATOM 744 C CA . THR A 1 98 ? -1.592 -5.582 -6.794 1.00 81.50 98 THR A CA 1
ATOM 745 C C . THR A 1 98 ? -0.237 -5.656 -7.488 1.00 81.50 98 THR A C 1
ATOM 747 O O . THR A 1 98 ? -0.192 -5.708 -8.712 1.00 81.50 98 THR A O 1
ATOM 750 N N . PHE A 1 99 ? 0.856 -5.734 -6.727 1.00 78.81 99 PHE A N 1
ATOM 751 C CA . PHE A 1 99 ? 2.200 -5.858 -7.297 1.00 78.81 99 PHE A CA 1
ATOM 752 C C . PHE A 1 99 ? 2.442 -7.213 -7.976 1.00 78.81 99 PHE A C 1
ATOM 754 O O . PHE A 1 99 ? 3.047 -7.255 -9.044 1.00 78.81 99 PHE A O 1
ATOM 761 N N . THR A 1 100 ? 1.901 -8.299 -7.412 1.00 80.56 100 THR A N 1
ATOM 762 C CA . THR A 1 100 ? 1.974 -9.644 -8.009 1.00 80.56 100 THR A CA 1
ATOM 763 C C . THR A 1 100 ? 1.217 -9.714 -9.341 1.00 80.56 100 THR A C 1
ATOM 765 O O . THR A 1 100 ? 1.743 -10.222 -10.325 1.00 80.56 100 THR A O 1
ATOM 768 N N . GLN A 1 101 ? -0.013 -9.191 -9.401 1.00 75.88 101 GLN A N 1
ATOM 769 C CA . GLN A 1 101 ? -0.839 -9.199 -10.619 1.00 75.88 101 GLN A CA 1
ATOM 770 C C . GLN A 1 101 ? -0.285 -8.286 -11.713 1.00 75.88 101 GLN A C 1
ATOM 772 O O . GLN A 1 101 ? -0.510 -8.541 -12.893 1.00 75.88 101 GLN A O 1
ATOM 777 N N . LEU A 1 102 ? 0.449 -7.236 -11.338 1.00 68.69 102 LEU A N 1
ATOM 778 C CA . LEU A 1 102 ? 1.105 -6.370 -12.310 1.00 68.69 102 LEU A CA 1
ATOM 779 C C . LEU A 1 102 ? 2.365 -6.980 -12.939 1.00 68.69 102 LEU A C 1
ATOM 781 O O . LEU A 1 102 ? 2.899 -6.378 -13.865 1.00 68.69 102 LEU A O 1
ATOM 785 N N . GLY A 1 103 ? 2.848 -8.134 -12.459 1.00 61.44 103 GLY A N 1
ATOM 786 C CA . GLY A 1 103 ? 4.105 -8.729 -12.930 1.00 61.44 103 GLY A CA 1
ATOM 787 C C . GLY A 1 103 ? 5.334 -7.870 -12.615 1.00 61.44 103 GLY A C 1
ATOM 788 O O . GLY A 1 103 ? 6.336 -7.951 -13.313 1.00 61.44 103 GLY A O 1
ATOM 789 N N . LEU A 1 104 ? 5.220 -7.013 -11.596 1.00 58.91 104 LEU A N 1
ATOM 790 C CA . LEU A 1 104 ? 6.237 -6.058 -11.155 1.00 58.91 104 LEU A CA 1
ATOM 791 C C . LEU A 1 104 ? 7.080 -6.586 -9.973 1.00 58.91 104 LEU A C 1
ATOM 793 O O . LEU A 1 104 ? 7.983 -5.893 -9.513 1.00 58.91 104 LEU A O 1
ATOM 797 N N . ALA A 1 105 ? 6.752 -7.761 -9.430 1.00 49.72 105 ALA A N 1
ATOM 798 C 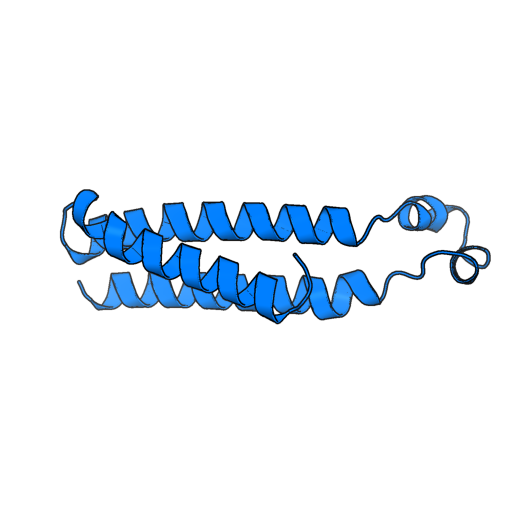CA . ALA A 1 105 ? 7.401 -8.372 -8.266 1.00 49.72 105 ALA A CA 1
ATOM 799 C C . ALA A 1 105 ? 8.032 -9.723 -8.612 1.00 49.72 105 ALA A C 1
ATOM 801 O O . ALA A 1 105 ? 7.463 -10.424 -9.481 1.00 49.72 105 ALA A O 1
#

Sequence (105 aa):
MAEYVMIIYLSFFVFLFIVYVLAAHFITMVPVGDAAENLSEGMTMLAQYDADRYILLMFHATLIQGFCSGIVAGAMGSGSPYSGLKHSLVMVAIAYITFTQLGLA

pLDDT: mean 77.71, std 11.64, range [49.72, 93.62]

Secondary structure (DSSP, 8-state):
-HHHHHHHHHHHHHHHHHHHHIIIIISTTS--GGGGTTS-TTTHHHHT--HHHHHHHHHHHHHHHHHHHHHHHHHHHHS-GGGHHHHHHHHHHHHHHHHHHTT--

Foldseek 3Di:
DVVLLVVLVVVLVVLLVVLVCCLVPVLVPQDEDPVCVPPDPVCVVSNPDDSLVVLVVSLVVSLVSLQVSLLVSCCVPPVHSVRSRVSSVVSNVVSVVSCVVVVSD